Protein AF-A0A4V1G4G3-F1 (afdb_monomer_lite)

Radius of gyration: 22.26 Å; chains: 1; bounding box: 36×20×76 Å

Secondary structure (DSSP, 8-state):
-----------HHHHHHHHHHHHHHHHHHHHHHHHHHHHHHHH---HHHHHSHHHHHHHHHHHH--

Foldseek 3Di:
DDDDDDDPDPPPPVVVVVVVVCVVVVVVVCVLVVVLCCCCVVVVDDNVLVPDPVNVVVVCCVVPVD

Sequence (66 aa):
MSEASEPKRRKASGWKIARRIIVPLMLLLALAGGMVVGYVVLGGGELSDALQWETWKHVYDLVFAP

pLDDT: mean 72.57, std 12.23, range [47.31, 92.81]

InterPro domains:
  IPR024596 DNA-directed RNA polymerase subunit beta/EpuA [PF11772] (21-63)

Organism: NCBI:txid2565926

Structure (mmCIF, N/CA/C/O backbone):
data_AF-A0A4V1G4G3-F1
#
_entry.id   AF-A0A4V1G4G3-F1
#
loop_
_atom_site.group_PDB
_atom_site.id
_atom_site.type_symbol
_atom_site.label_atom_id
_atom_site.label_alt_id
_atom_site.label_comp_id
_atom_site.label_asym_id
_atom_site.label_entity_id
_atom_site.label_seq_id
_atom_site.pdbx_PDB_ins_code
_atom_site.Cartn_x
_atom_site.Cartn_y
_atom_site.Cartn_z
_atom_site.occupancy
_atom_site.B_iso_or_equiv
_atom_site.auth_seq_id
_atom_site.auth_comp_id
_atom_site.auth_asym_id
_atom_site.auth_atom_id
_atom_site.pdbx_PDB_model_num
ATOM 1 N N . MET A 1 1 ? 18.035 -0.050 -55.172 1.00 48.50 1 MET A N 1
ATOM 2 C CA . MET A 1 1 ? 18.644 0.784 -54.115 1.00 48.50 1 MET A CA 1
ATOM 3 C C . MET A 1 1 ? 17.586 1.068 -53.064 1.00 48.50 1 MET A C 1
ATOM 5 O O . MET A 1 1 ? 16.430 1.193 -53.441 1.00 48.50 1 MET A O 1
ATOM 9 N N . SER A 1 2 ? 18.024 1.155 -51.806 1.00 47.31 2 SER A N 1
ATOM 10 C CA . SER A 1 2 ? 17.279 1.617 -50.621 1.00 47.31 2 SER A CA 1
ATOM 11 C C . SER A 1 2 ? 16.461 0.570 -49.852 1.00 47.31 2 SER A C 1
ATOM 13 O O . SER A 1 2 ? 15.256 0.421 -49.998 1.00 47.31 2 SER A O 1
ATOM 15 N N . GLU A 1 3 ? 17.241 -0.148 -49.040 1.00 55.53 3 GLU A N 1
ATOM 16 C CA . GLU A 1 3 ? 17.121 -0.299 -47.582 1.00 55.53 3 GLU A CA 1
ATOM 17 C C . GLU A 1 3 ? 15.901 -1.004 -46.975 1.00 55.53 3 GLU A C 1
ATOM 19 O O . GLU A 1 3 ? 14.750 -0.584 -47.028 1.00 55.53 3 GLU A O 1
ATOM 24 N N . ALA A 1 4 ? 16.247 -2.118 -46.331 1.00 55.25 4 ALA A N 1
ATOM 25 C CA . ALA A 1 4 ? 15.398 -3.052 -45.635 1.00 55.25 4 ALA A CA 1
ATOM 26 C C . ALA A 1 4 ? 14.789 -2.460 -44.353 1.00 55.25 4 ALA A C 1
ATOM 28 O O . ALA A 1 4 ? 15.493 -2.004 -43.456 1.00 55.25 4 ALA A O 1
ATOM 29 N N . SER A 1 5 ? 13.461 -2.557 -44.290 1.00 56.00 5 SER A N 1
ATOM 30 C CA . SER A 1 5 ? 12.615 -2.851 -43.125 1.00 56.00 5 SER A CA 1
ATOM 31 C C . SER A 1 5 ? 13.265 -2.792 -41.732 1.00 56.00 5 SER A C 1
ATOM 33 O O . SER A 1 5 ? 14.055 -3.662 -41.358 1.00 56.00 5 SER A O 1
ATOM 35 N N . GLU A 1 6 ? 12.789 -1.860 -40.904 1.00 68.62 6 GLU A N 1
ATOM 36 C CA . GLU A 1 6 ? 12.905 -1.933 -39.445 1.00 68.62 6 GLU A CA 1
ATOM 37 C C . GLU A 1 6 ? 12.383 -3.276 -38.898 1.00 68.62 6 GLU A C 1
ATOM 39 O 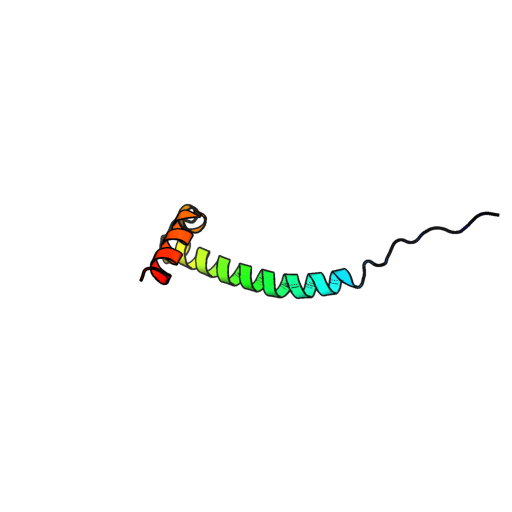O . GLU A 1 6 ? 11.330 -3.762 -39.324 1.00 68.62 6 GLU A O 1
ATOM 44 N N . PRO A 1 7 ? 13.000 -3.802 -37.824 1.00 51.03 7 PRO A N 1
ATOM 45 C CA . PRO A 1 7 ? 12.173 -4.400 -36.789 1.00 51.03 7 PRO A CA 1
ATOM 46 C C . PRO A 1 7 ? 12.573 -3.906 -35.396 1.00 51.03 7 PRO A C 1
ATOM 48 O O . PRO A 1 7 ? 13.484 -4.395 -34.726 1.00 51.03 7 PRO A O 1
ATOM 51 N N . LYS A 1 8 ? 11.767 -2.967 -34.906 1.00 59.03 8 LYS A N 1
ATOM 52 C CA . LYS A 1 8 ? 11.628 -2.558 -33.507 1.00 59.03 8 LYS A CA 1
ATOM 53 C C . LYS A 1 8 ? 11.213 -3.738 -32.616 1.00 59.03 8 LYS A C 1
ATOM 55 O O . LYS A 1 8 ? 10.033 -3.872 -32.311 1.00 59.03 8 LYS A O 1
ATOM 60 N N . ARG A 1 9 ? 12.129 -4.594 -32.137 1.00 59.34 9 ARG A N 1
ATOM 61 C CA . ARG A 1 9 ? 11.812 -5.587 -31.077 1.00 59.34 9 ARG A CA 1
ATOM 62 C C . ARG A 1 9 ? 12.977 -5.874 -30.120 1.00 59.34 9 ARG A C 1
ATOM 64 O O . ARG A 1 9 ? 13.470 -6.989 -30.035 1.00 59.34 9 ARG A O 1
ATOM 71 N N . ARG A 1 10 ? 13.322 -4.902 -29.269 1.00 56.28 10 ARG A N 1
ATOM 72 C CA . ARG A 1 10 ? 14.071 -5.141 -28.010 1.00 56.28 10 ARG A CA 1
ATOM 73 C C . ARG A 1 10 ? 13.148 -5.323 -26.786 1.00 56.28 10 ARG A C 1
ATOM 75 O O . ARG A 1 10 ? 13.520 -5.001 -25.665 1.00 56.28 10 ARG A O 1
ATOM 82 N N . LYS A 1 11 ? 11.921 -5.832 -26.974 1.00 55.75 11 LYS A N 1
ATOM 83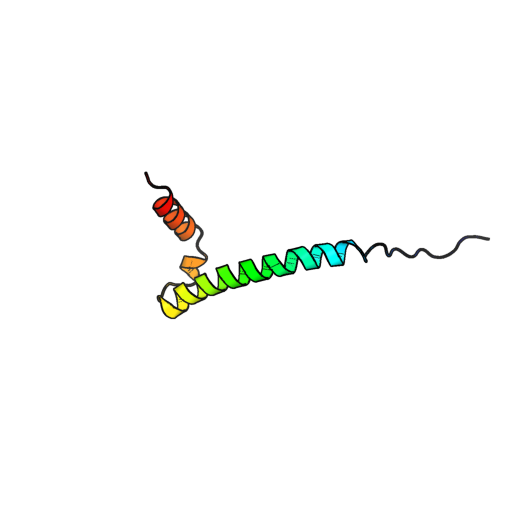 C CA . LYS A 1 11 ? 10.900 -5.965 -25.905 1.00 55.75 11 LYS A CA 1
ATOM 84 C C . LYS A 1 11 ? 11.019 -7.229 -25.030 1.00 55.75 11 LYS A C 1
ATOM 86 O O . LYS A 1 11 ? 10.203 -7.417 -24.138 1.00 55.75 11 LYS A O 1
ATOM 91 N N . ALA A 1 12 ? 12.008 -8.098 -25.246 1.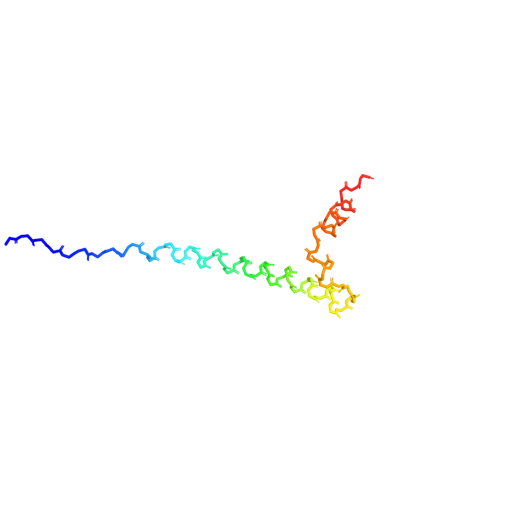00 57.09 12 ALA A N 1
ATOM 92 C CA . ALA A 1 12 ? 12.061 -9.394 -24.557 1.00 57.09 12 ALA A CA 1
ATOM 93 C C . ALA A 1 12 ? 12.672 -9.348 -23.137 1.00 57.09 12 ALA A C 1
ATOM 95 O O . ALA A 1 12 ? 12.330 -10.180 -22.298 1.00 57.09 12 ALA A O 1
ATOM 96 N N . SER A 1 13 ? 13.561 -8.390 -22.840 1.00 59.03 13 SER A N 1
ATOM 97 C CA . SER A 1 13 ? 14.257 -8.341 -21.539 1.00 59.03 13 SER A CA 1
ATOM 98 C C . SER A 1 13 ? 13.425 -7.655 -20.447 1.00 59.03 13 SER A C 1
ATOM 100 O O . SER A 1 13 ? 13.230 -8.212 -19.366 1.00 59.03 13 SER A O 1
ATOM 102 N N . GLY A 1 14 ? 12.830 -6.496 -20.759 1.00 68.31 14 GLY A N 1
ATOM 103 C CA . GLY A 1 14 ? 12.013 -5.739 -19.804 1.00 68.31 14 GLY A CA 1
ATOM 104 C C . GLY A 1 14 ? 10.770 -6.493 -19.324 1.00 68.31 14 GLY A C 1
ATOM 105 O O . GLY A 1 14 ? 10.398 -6.378 -18.162 1.00 68.31 14 GLY A O 1
ATOM 106 N N . TRP A 1 15 ? 10.170 -7.338 -20.172 1.00 73.38 15 TRP A N 1
ATOM 107 C CA . TRP A 1 15 ? 8.977 -8.105 -19.801 1.00 73.38 15 TRP A CA 1
ATOM 108 C C . TRP A 1 15 ? 9.254 -9.163 -18.723 1.00 73.38 15 TRP A C 1
ATOM 110 O O . TRP A 1 15 ? 8.430 -9.364 -17.833 1.00 73.38 15 TRP A O 1
ATOM 120 N N . LYS A 1 16 ? 10.441 -9.788 -18.730 1.00 78.00 16 LYS A N 1
ATOM 121 C CA . LYS A 1 16 ? 10.845 -10.731 -17.672 1.00 78.00 16 LYS A CA 1
ATOM 122 C C . LYS A 1 16 ? 11.074 -10.030 -16.331 1.00 78.00 16 LYS A C 1
ATOM 124 O O . LYS A 1 16 ? 10.697 -10.575 -15.298 1.00 78.00 16 LYS A O 1
ATOM 129 N N . ILE A 1 17 ? 11.659 -8.832 -16.346 1.00 81.00 17 ILE A N 1
ATOM 130 C CA . ILE A 1 17 ? 11.888 -8.025 -15.137 1.00 81.00 17 ILE A CA 1
ATOM 131 C C . ILE A 1 17 ? 10.560 -7.503 -14.586 1.00 81.00 17 ILE A C 1
ATOM 133 O O . ILE A 1 17 ? 10.283 -7.683 -13.404 1.00 81.00 17 ILE A O 1
ATOM 137 N N . ALA A 1 18 ? 9.695 -6.965 -15.448 1.00 82.69 18 ALA A N 1
ATOM 138 C CA . ALA A 1 18 ? 8.352 -6.545 -15.066 1.00 82.69 18 ALA A CA 1
ATOM 139 C C . ALA A 1 18 ? 7.566 -7.702 -14.435 1.00 82.69 18 ALA A C 1
ATOM 141 O O . ALA A 1 18 ? 6.979 -7.527 -13.375 1.00 82.69 18 ALA A O 1
ATOM 142 N N . ARG A 1 19 ? 7.630 -8.912 -15.014 1.00 83.31 19 ARG A N 1
ATOM 143 C CA . ARG A 1 19 ? 6.985 -10.108 -14.448 1.00 83.31 19 ARG A CA 1
ATOM 144 C C . ARG A 1 19 ? 7.559 -10.495 -13.082 1.00 83.31 19 ARG A C 1
ATOM 146 O O . ARG A 1 19 ? 6.795 -10.870 -12.201 1.00 83.31 19 ARG A O 1
ATOM 153 N N . ARG A 1 20 ? 8.877 -10.372 -12.880 1.00 85.31 20 ARG A N 1
ATOM 154 C CA . ARG A 1 20 ? 9.521 -10.622 -11.577 1.00 85.31 20 ARG A CA 1
ATOM 155 C C . ARG A 1 20 ? 9.122 -9.623 -10.493 1.00 85.31 20 ARG A C 1
ATOM 157 O O . ARG A 1 20 ? 9.165 -10.007 -9.337 1.00 85.31 20 ARG A O 1
ATOM 164 N N . ILE A 1 21 ? 8.753 -8.392 -10.845 1.00 87.88 21 ILE A N 1
ATOM 165 C CA . ILE A 1 21 ? 8.296 -7.368 -9.888 1.00 87.88 21 ILE A CA 1
ATOM 166 C C . ILE A 1 21 ? 6.780 -7.457 -9.672 1.00 87.88 21 ILE A C 1
ATOM 168 O O . ILE A 1 21 ? 6.309 -7.355 -8.545 1.00 87.88 21 ILE A O 1
ATOM 172 N N . ILE A 1 22 ? 6.013 -7.719 -10.731 1.00 89.38 22 ILE A N 1
ATOM 173 C CA . ILE A 1 22 ? 4.554 -7.870 -10.671 1.00 89.38 22 ILE A CA 1
ATOM 174 C C . ILE A 1 22 ? 4.140 -9.034 -9.777 1.00 89.38 22 ILE A C 1
ATOM 176 O O . ILE A 1 22 ? 3.188 -8.887 -9.027 1.00 89.38 22 ILE A O 1
ATOM 180 N N . VAL A 1 23 ? 4.836 -10.172 -9.822 1.00 89.88 23 VAL A N 1
ATOM 181 C CA . VAL A 1 23 ? 4.483 -11.337 -8.993 1.00 89.88 23 VAL A CA 1
ATOM 182 C C . VAL A 1 23 ? 4.533 -11.033 -7.483 1.00 89.88 23 VAL A C 1
ATOM 184 O O . VAL A 1 23 ? 3.506 -11.212 -6.829 1.00 89.88 23 VAL A O 1
ATOM 187 N N . PRO A 1 24 ? 5.651 -10.552 -6.900 1.00 92.00 24 PRO A N 1
ATOM 188 C CA . PRO A 1 24 ? 5.699 -10.199 -5.484 1.00 92.00 24 PRO A CA 1
ATOM 189 C C . PRO A 1 24 ? 4.805 -8.999 -5.153 1.00 92.00 24 PRO A C 1
ATOM 191 O O . PRO A 1 24 ? 4.191 -8.990 -4.092 1.00 92.00 24 PRO A O 1
ATOM 194 N N . LEU A 1 25 ? 4.666 -8.024 -6.059 1.00 90.75 25 LEU A N 1
ATOM 195 C CA . LEU A 1 25 ? 3.744 -6.901 -5.870 1.00 90.75 25 LEU A CA 1
ATOM 196 C C . LEU A 1 25 ? 2.289 -7.375 -5.768 1.00 90.75 25 LEU A C 1
ATOM 198 O O . LEU A 1 25 ? 1.549 -6.920 -4.905 1.00 90.75 25 LEU A O 1
ATOM 202 N N . MET A 1 26 ? 1.883 -8.311 -6.623 1.00 91.75 26 MET A N 1
ATOM 203 C CA . MET A 1 26 ? 0.534 -8.869 -6.622 1.00 91.75 26 MET A CA 1
ATOM 204 C C . MET A 1 26 ? 0.295 -9.759 -5.400 1.00 91.75 26 MET A C 1
ATOM 206 O O . MET A 1 26 ? -0.804 -9.751 -4.864 1.00 91.75 26 MET A O 1
ATOM 210 N N . LEU A 1 27 ? 1.321 -10.466 -4.915 1.00 92.81 27 LEU A N 1
ATOM 211 C CA . LEU A 1 27 ? 1.283 -11.175 -3.630 1.00 92.81 27 LEU A CA 1
ATOM 212 C C . LEU A 1 27 ? 1.102 -10.217 -2.450 1.00 92.81 27 LEU A C 1
ATOM 214 O O . LEU A 1 27 ? 0.260 -10.468 -1.594 1.00 92.81 27 LEU A O 1
ATOM 218 N N . LEU A 1 28 ? 1.850 -9.112 -2.416 1.00 92.25 28 LEU A N 1
ATOM 219 C CA . LEU A 1 28 ? 1.703 -8.074 -1.393 1.00 92.25 28 LEU A CA 1
ATOM 220 C C . LEU A 1 28 ? 0.317 -7.432 -1.440 1.00 92.25 28 LEU A C 1
ATOM 222 O O . LEU A 1 28 ? -0.314 -7.273 -0.401 1.00 92.25 28 LEU A O 1
ATOM 226 N N . LEU A 1 29 ? -0.180 -7.117 -2.636 1.00 89.75 29 LEU A N 1
ATOM 227 C CA . LEU A 1 29 ? -1.533 -6.599 -2.829 1.00 89.75 29 LEU A CA 1
ATOM 228 C C . LEU A 1 29 ? -2.600 -7.618 -2.430 1.00 89.75 29 LEU A C 1
ATOM 230 O O . LEU A 1 29 ? -3.600 -7.231 -1.841 1.00 89.75 29 LEU A O 1
ATOM 234 N N . ALA A 1 30 ? -2.402 -8.905 -2.711 1.00 91.12 30 ALA A N 1
ATOM 235 C CA . ALA A 1 30 ? -3.322 -9.958 -2.294 1.00 91.12 30 ALA A CA 1
ATOM 236 C C . ALA A 1 30 ? -3.302 -10.168 -0.774 1.00 91.12 30 ALA A C 1
ATOM 238 O O . ALA A 1 30 ? -4.351 -10.406 -0.187 1.00 91.12 30 ALA A O 1
ATOM 239 N N . LEU A 1 31 ? -2.142 -10.042 -0.126 1.00 89.44 31 LEU A N 1
ATOM 240 C CA . LEU A 1 31 ? -2.015 -10.077 1.332 1.00 89.44 31 LEU A CA 1
ATOM 241 C C . LEU A 1 31 ? -2.681 -8.862 1.981 1.00 89.44 31 LEU A C 1
ATOM 243 O O . LEU A 1 31 ? -3.515 -9.030 2.864 1.00 89.44 31 LEU A O 1
ATOM 247 N N . ALA A 1 32 ? -2.355 -7.651 1.526 1.00 84.00 32 ALA A N 1
ATOM 248 C CA . ALA A 1 32 ? -2.943 -6.416 2.037 1.00 84.00 32 ALA A CA 1
ATOM 249 C C . ALA A 1 32 ? -4.452 -6.366 1.762 1.00 84.00 32 ALA A C 1
ATOM 251 O O . ALA A 1 32 ? -5.242 -6.136 2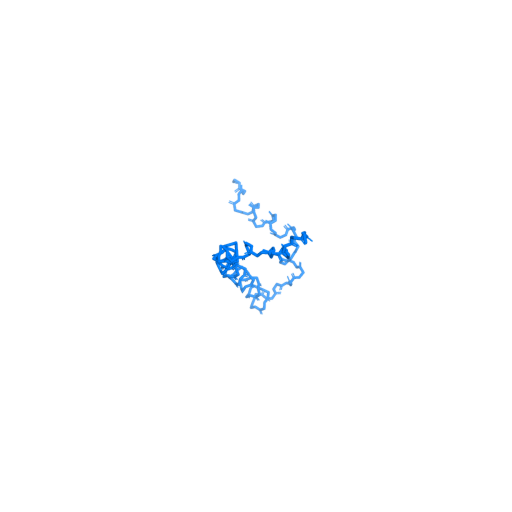.670 1.00 84.00 32 ALA A O 1
ATOM 252 N N . GLY A 1 33 ? -4.861 -6.663 0.529 1.00 85.06 33 GLY A N 1
ATOM 253 C CA . GLY A 1 33 ? -6.260 -6.747 0.127 1.00 85.06 33 GLY A CA 1
ATOM 254 C C . GLY A 1 33 ? -7.008 -7.850 0.868 1.00 85.06 33 GLY A C 1
ATOM 255 O O . GLY A 1 33 ? -8.107 -7.611 1.343 1.00 85.06 33 GLY A O 1
ATOM 256 N N . GLY A 1 34 ? -6.413 -9.030 1.044 1.00 84.88 34 GLY A N 1
ATOM 257 C CA . GLY A 1 34 ? -6.993 -10.125 1.822 1.00 84.88 34 GLY A CA 1
ATOM 258 C C . GLY A 1 34 ? -7.140 -9.784 3.304 1.00 84.88 34 GLY A C 1
ATOM 259 O O . GLY A 1 34 ? -8.141 -10.150 3.910 1.00 84.88 34 GLY A O 1
ATOM 260 N N . MET A 1 35 ? -6.197 -9.032 3.876 1.00 79.62 35 MET A N 1
ATOM 261 C CA . MET A 1 35 ? -6.278 -8.539 5.251 1.00 79.62 35 MET A CA 1
ATOM 262 C C . MET A 1 35 ? -7.374 -7.477 5.400 1.00 79.62 35 MET A C 1
ATOM 264 O O . MET A 1 35 ? -8.172 -7.567 6.325 1.00 79.62 35 MET A O 1
ATOM 268 N N . VAL A 1 36 ? -7.471 -6.531 4.459 1.00 76.38 36 VAL A N 1
ATOM 269 C CA . VAL A 1 36 ? -8.541 -5.520 4.412 1.00 76.38 36 VAL A CA 1
ATOM 270 C C . VAL A 1 36 ? -9.908 -6.178 4.240 1.00 76.38 36 VAL A C 1
ATOM 272 O O . VAL A 1 36 ? -10.819 -5.916 5.015 1.00 76.38 36 VAL A O 1
ATOM 275 N N . VAL A 1 37 ? -10.048 -7.080 3.268 1.00 79.25 37 VAL A N 1
ATOM 276 C CA . VAL A 1 37 ? -11.284 -7.836 3.034 1.00 79.25 37 VAL A CA 1
ATOM 277 C C . VAL A 1 37 ? -11.614 -8.701 4.247 1.00 79.25 37 VAL A C 1
ATOM 279 O O . VAL A 1 37 ? -12.770 -8.757 4.638 1.00 79.25 37 VAL A O 1
ATOM 282 N N . GLY A 1 38 ? -10.625 -9.324 4.888 1.00 79.06 38 GLY A N 1
ATOM 283 C CA . GLY A 1 38 ? -10.815 -10.052 6.140 1.00 79.06 38 GLY A CA 1
ATOM 284 C C . GLY A 1 38 ? -11.318 -9.146 7.263 1.00 79.06 38 GLY A C 1
ATOM 285 O O . GLY A 1 38 ? -12.281 -9.493 7.932 1.00 79.06 38 GLY A O 1
ATOM 286 N N . TYR A 1 39 ? -10.736 -7.961 7.435 1.00 72.00 39 TYR A N 1
ATOM 287 C CA . TYR A 1 39 ? -11.146 -6.997 8.458 1.00 72.00 39 TYR A CA 1
ATOM 288 C C . TYR A 1 39 ? -12.565 -6.461 8.223 1.00 72.00 39 TYR A C 1
ATOM 290 O O . TYR A 1 39 ? -13.352 -6.335 9.156 1.00 72.00 39 TYR A O 1
ATOM 298 N N . VAL A 1 40 ? -12.923 -6.218 6.965 1.00 74.06 40 VAL A N 1
ATOM 299 C CA . VAL A 1 40 ? -14.252 -5.735 6.577 1.00 74.06 40 VAL A CA 1
ATOM 300 C C . VAL A 1 40 ? -15.295 -6.848 6.701 1.00 74.06 40 VAL A C 1
ATOM 302 O O . VAL A 1 40 ? -16.314 -6.686 7.366 1.00 74.06 40 VAL A O 1
ATOM 305 N N . VAL A 1 41 ? -15.041 -8.003 6.084 1.00 69.50 41 VAL A N 1
ATOM 306 C CA . VAL A 1 41 ? -16.015 -9.100 5.983 1.00 69.50 41 VAL A CA 1
ATOM 307 C C . VAL A 1 41 ? -16.154 -9.863 7.301 1.00 69.50 41 VAL A C 1
ATOM 309 O O . VAL A 1 41 ? -17.265 -10.245 7.654 1.00 69.50 41 VAL A O 1
ATOM 312 N N . LEU A 1 42 ? -15.057 -10.093 8.034 1.00 71.81 42 LEU A N 1
ATOM 313 C CA . LEU A 1 42 ? -15.083 -10.820 9.314 1.00 71.81 42 LEU A CA 1
ATOM 314 C C . LEU A 1 42 ? -15.218 -9.882 10.520 1.00 71.81 42 LEU A C 1
ATOM 316 O O . LEU A 1 42 ? -15.815 -10.278 11.516 1.00 71.81 42 LEU A O 1
ATOM 320 N N . GLY A 1 43 ? -14.658 -8.669 10.455 1.00 66.69 43 GLY A N 1
ATOM 321 C CA . GLY A 1 43 ? -14.708 -7.687 11.548 1.00 66.69 43 GLY A CA 1
ATOM 322 C C . GLY A 1 43 ? -15.913 -6.745 11.496 1.00 66.69 43 GLY A C 1
ATOM 323 O O . GLY A 1 43 ? -16.165 -6.037 12.466 1.00 66.69 43 GLY A O 1
ATOM 324 N N . GLY A 1 44 ? -16.667 -6.739 10.392 1.00 65.69 44 GLY A N 1
ATOM 325 C CA . GLY A 1 44 ? -17.819 -5.854 10.200 1.00 65.69 44 GLY A CA 1
ATOM 326 C C . GLY A 1 44 ? -17.447 -4.397 9.909 1.00 65.69 44 GLY A C 1
ATOM 327 O O . GLY A 1 44 ? -18.319 -3.534 9.952 1.00 65.69 44 GLY A O 1
ATOM 328 N N . GLY A 1 45 ? -16.169 -4.114 9.633 1.00 62.97 45 GLY A N 1
ATOM 329 C CA . GLY A 1 45 ? -15.705 -2.785 9.236 1.00 62.97 45 GLY A CA 1
ATOM 330 C C . GLY A 1 45 ? -16.156 -2.429 7.819 1.00 62.97 45 GLY A C 1
ATOM 331 O O . GLY A 1 45 ? -16.226 -3.287 6.944 1.00 62.97 45 GLY A O 1
ATOM 332 N N . GLU A 1 46 ? -16.459 -1.162 7.558 1.00 67.12 46 GLU A N 1
ATOM 333 C CA . GLU A 1 46 ? -16.841 -0.724 6.217 1.00 67.12 46 GLU A CA 1
ATOM 334 C C . GLU A 1 46 ? -15.631 -0.683 5.266 1.00 67.12 46 GLU A C 1
ATOM 336 O O . GLU A 1 46 ? -14.554 -0.190 5.601 1.00 67.12 46 GLU A O 1
ATOM 341 N N . LEU A 1 47 ? -15.816 -1.174 4.033 1.00 61.62 47 LEU A N 1
ATOM 342 C CA . LEU A 1 47 ? -14.816 -1.081 2.955 1.00 61.62 47 LEU A CA 1
ATOM 343 C C . LEU A 1 47 ? -14.458 0.378 2.655 1.00 61.62 47 LEU A C 1
ATOM 345 O O . LEU A 1 47 ? -13.309 0.673 2.327 1.00 61.62 47 LEU A O 1
ATOM 349 N N . SER A 1 48 ? -15.445 1.268 2.787 1.00 62.41 48 SER A N 1
ATOM 350 C CA . SER A 1 48 ? -15.300 2.721 2.734 1.00 62.41 48 SER A CA 1
ATOM 351 C C . SER A 1 48 ? -14.217 3.172 3.703 1.00 62.41 48 SER A C 1
ATOM 353 O O . SER A 1 48 ? -13.291 3.851 3.285 1.00 62.41 48 SER A O 1
ATOM 355 N N . ASP A 1 49 ? -14.296 2.724 4.953 1.00 63.62 49 ASP A N 1
ATOM 356 C CA . ASP A 1 49 ? -13.404 3.111 6.042 1.00 63.62 49 ASP A CA 1
ATOM 357 C C . ASP A 1 49 ? -11.973 2.598 5.811 1.00 63.62 49 ASP A C 1
ATOM 359 O O . ASP A 1 49 ? -11.011 3.354 5.866 1.00 63.62 49 ASP A O 1
ATOM 363 N N . ALA A 1 50 ? -11.809 1.340 5.389 1.00 63.00 50 ALA A N 1
ATOM 364 C CA . ALA A 1 50 ? -10.482 0.796 5.074 1.00 63.00 50 ALA A CA 1
ATOM 365 C C . ALA A 1 50 ? -9.799 1.475 3.863 1.00 63.00 50 ALA A C 1
ATOM 367 O O . ALA A 1 50 ? -8.566 1.516 3.770 1.00 63.00 50 ALA A O 1
ATOM 368 N N . LEU A 1 51 ? -10.595 1.997 2.924 1.00 64.38 51 LEU A N 1
ATOM 369 C CA . LEU A 1 51 ? -10.130 2.801 1.789 1.00 64.38 51 LEU A CA 1
ATOM 370 C C . LEU A 1 51 ? -9.983 4.287 2.139 1.00 64.38 51 LEU A C 1
ATOM 372 O O . LEU A 1 51 ? -9.362 5.030 1.371 1.00 64.38 51 LEU A O 1
ATOM 376 N N . GLN A 1 52 ? -10.523 4.739 3.273 1.00 65.94 52 GLN A N 1
ATOM 377 C CA . GLN A 1 52 ? -10.340 6.104 3.721 1.00 65.94 52 GLN A CA 1
ATOM 378 C C . GLN A 1 52 ? -8.924 6.303 4.251 1.00 65.94 52 GLN A C 1
ATOM 380 O O . GLN A 1 52 ? -8.421 5.618 5.138 1.00 65.94 52 GLN A O 1
ATOM 385 N N . TRP A 1 53 ? -8.276 7.328 3.705 1.00 66.06 53 TRP A N 1
ATOM 386 C CA . TRP A 1 53 ? -6.949 7.767 4.126 1.00 66.06 53 TRP A CA 1
ATOM 387 C C . TRP A 1 53 ? -6.890 8.153 5.617 1.00 66.06 53 TRP A C 1
ATOM 389 O O . TRP A 1 53 ? -5.821 8.166 6.225 1.00 66.06 53 TRP A O 1
ATOM 399 N N . GLU A 1 54 ? -8.035 8.468 6.225 1.00 70.25 54 GLU A N 1
ATOM 400 C CA . GLU A 1 54 ? -8.147 8.809 7.640 1.00 70.25 54 GLU A CA 1
ATOM 401 C C . GLU A 1 54 ? -7.833 7.634 8.571 1.00 70.25 54 GLU A C 1
ATOM 403 O O . GLU A 1 54 ? -7.079 7.821 9.524 1.00 70.25 54 GLU A O 1
ATOM 408 N N . THR A 1 55 ? -8.286 6.426 8.239 1.00 70.88 55 THR A N 1
ATOM 409 C CA . THR A 1 55 ? -8.089 5.205 9.035 1.00 70.88 55 THR A CA 1
ATOM 410 C C . THR A 1 55 ? -6.625 4.773 9.039 1.00 70.88 55 THR A C 1
ATOM 412 O O . THR A 1 55 ? -6.087 4.394 10.075 1.00 70.88 55 THR A O 1
ATOM 415 N N . TRP A 1 56 ? -5.916 4.951 7.921 1.00 74.62 56 TRP A N 1
ATOM 416 C CA . TRP A 1 56 ? -4.462 4.749 7.857 1.00 74.62 56 TRP A CA 1
ATOM 417 C C . TRP A 1 56 ? -3.700 5.760 8.704 1.00 74.62 56 TRP A C 1
ATOM 419 O O . TRP A 1 56 ? -2.745 5.388 9.382 1.00 74.62 56 TRP A O 1
ATOM 429 N N . LYS A 1 57 ? -4.143 7.022 8.709 1.00 74.88 57 LYS A N 1
ATOM 430 C CA . LYS A 1 57 ? -3.619 8.040 9.626 1.00 74.88 57 LYS A CA 1
ATOM 431 C C . LYS A 1 57 ? -3.856 7.634 11.075 1.00 74.88 57 LYS A C 1
ATOM 433 O O . LYS A 1 57 ? -2.938 7.762 11.864 1.00 74.88 57 LYS A O 1
ATOM 438 N N . HIS A 1 58 ? -5.039 7.117 11.400 1.00 73.19 58 HIS A N 1
ATOM 439 C CA . HIS A 1 58 ? -5.402 6.698 12.752 1.00 73.19 58 HIS A CA 1
ATOM 440 C C . HIS A 1 58 ? -4.579 5.494 13.227 1.00 73.19 58 HIS A C 1
ATOM 442 O O . HIS A 1 58 ? -4.065 5.503 14.337 1.00 73.19 58 HIS A O 1
ATOM 448 N N . VAL A 1 59 ? -4.377 4.489 12.370 1.00 74.06 59 VAL A N 1
ATOM 449 C CA . VAL A 1 59 ? -3.502 3.338 12.655 1.00 74.06 59 VAL A CA 1
ATOM 450 C C . VAL A 1 59 ? -2.044 3.772 12.798 1.00 74.06 59 VAL A C 1
ATOM 452 O O . VAL A 1 59 ? -1.349 3.299 13.692 1.00 74.06 59 VAL A O 1
ATOM 455 N N . TYR A 1 60 ? -1.572 4.673 11.933 1.00 77.44 60 TYR A N 1
ATOM 456 C CA . TYR A 1 60 ? -0.220 5.217 12.030 1.00 77.44 60 TYR A CA 1
ATOM 457 C C . TYR A 1 60 ? -0.052 6.022 13.321 1.00 77.44 60 TYR A C 1
ATOM 459 O O . TYR A 1 60 ? 0.923 5.834 14.035 1.00 77.44 60 TYR A O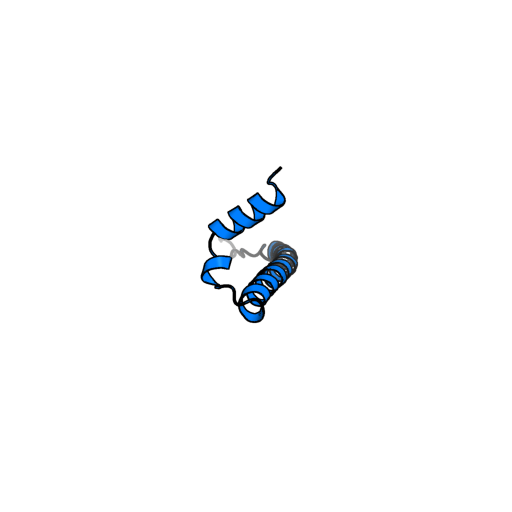 1
ATOM 467 N N . ASP A 1 61 ? -1.030 6.852 13.666 1.00 79.06 61 ASP A N 1
ATOM 468 C CA . ASP A 1 61 ? -1.052 7.586 14.926 1.00 79.06 61 ASP A CA 1
ATOM 469 C C . ASP A 1 61 ? -1.073 6.617 16.115 1.00 79.06 61 ASP A C 1
ATOM 471 O O . ASP A 1 61 ? -0.287 6.775 17.022 1.00 79.06 61 ASP A O 1
ATOM 475 N N . LEU A 1 62 ? -1.829 5.518 16.081 1.00 78.44 62 LEU A N 1
ATOM 476 C CA . LEU A 1 62 ? -1.798 4.480 17.126 1.00 78.44 62 LEU A CA 1
ATOM 477 C C . LEU A 1 62 ? -0.437 3.781 17.280 1.00 78.44 62 LEU A C 1
ATOM 479 O O . LEU A 1 62 ? -0.048 3.431 18.390 1.00 78.44 62 LEU A O 1
ATOM 483 N N . VAL A 1 63 ? 0.269 3.530 16.177 1.00 78.31 63 VAL A N 1
ATOM 484 C CA . VAL A 1 63 ? 1.573 2.843 16.192 1.00 78.31 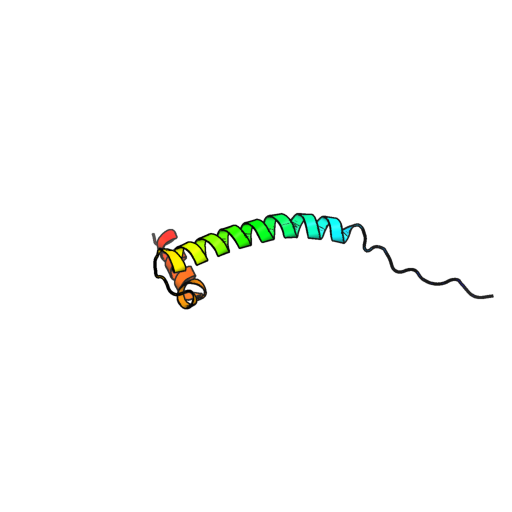63 VAL A CA 1
ATOM 485 C C . VAL A 1 63 ? 2.715 3.791 16.565 1.00 78.31 63 VAL A C 1
ATOM 487 O O . VAL A 1 63 ? 3.711 3.350 17.139 1.00 78.31 63 VAL A O 1
ATOM 490 N N . PHE A 1 64 ? 2.588 5.073 16.224 1.00 76.62 64 PHE A N 1
ATOM 491 C CA . PHE A 1 64 ? 3.635 6.082 16.390 1.00 76.62 64 PHE A CA 1
ATOM 492 C C . PHE A 1 64 ? 3.295 7.167 17.422 1.00 76.62 64 PHE A C 1
ATOM 494 O O . PHE A 1 64 ? 4.113 8.068 17.623 1.00 76.62 64 PHE A O 1
ATOM 501 N N . ALA A 1 65 ? 2.139 7.090 18.084 1.00 60.66 65 ALA A N 1
ATOM 502 C CA . ALA A 1 65 ? 1.814 7.922 19.233 1.00 60.66 65 ALA A CA 1
ATOM 503 C C . ALA A 1 65 ? 2.781 7.561 20.374 1.00 60.66 65 ALA A C 1
ATOM 505 O O . ALA A 1 65 ? 2.867 6.384 20.736 1.00 60.66 65 ALA A O 1
ATOM 506 N N . PRO A 1 66 ? 3.544 8.540 20.891 1.00 58.34 66 PRO A N 1
ATOM 507 C CA . PRO A 1 66 ? 4.487 8.338 21.988 1.00 58.34 66 PRO A CA 1
ATOM 508 C C . PRO A 1 66 ? 3.805 8.011 23.321 1.00 58.34 66 PRO A C 1
ATOM 510 O O . PRO A 1 66 ? 2.668 8.483 23.554 1.00 58.34 66 PRO A O 1
#